Protein AF-A0A0R1NVR7-F1 (afdb_monomer)

pLDDT: mean 90.62, std 17.13, range [39.84, 98.88]

Sequence (131 aa):
MLTAWLRSLYFLGGIYMLDVKKSLDRLTWNTQHHFAHIEAQHDFMRAWAIQFELAYTDFRVVEMALQLDGKHHDLLAAFAAAYEKVYDYEYAFVAGGLEGFNEKYGNQIEDYRTAANDFLKLIDQIRDIKD

Organism: NCBI:txid1423766

Structure (mmCIF, N/CA/C/O backbone):
data_AF-A0A0R1NVR7-F1
#
_entry.id   AF-A0A0R1NVR7-F1
#
loop_
_atom_site.group_PDB
_atom_site.id
_atom_site.type_symbol
_atom_site.label_atom_id
_atom_site.label_alt_id
_atom_site.label_comp_id
_atom_site.label_asym_id
_atom_site.label_entity_id
_atom_site.label_seq_id
_atom_site.pdbx_PDB_ins_code
_atom_site.Cartn_x
_atom_site.Cartn_y
_atom_site.Cartn_z
_atom_site.occupancy
_atom_site.B_iso_or_equiv
_atom_site.auth_seq_id
_atom_site.auth_comp_id
_atom_site.auth_asym_id
_atom_site.auth_atom_id
_atom_site.pdbx_PDB_model_num
ATOM 1 N N . MET A 1 1 ? 43.211 1.696 -39.062 1.00 46.66 1 MET A N 1
ATOM 2 C CA . MET A 1 1 ? 43.167 0.692 -37.975 1.00 46.66 1 MET A CA 1
ATOM 3 C C . MET A 1 1 ? 42.902 1.387 -36.642 1.00 46.66 1 MET A C 1
ATOM 5 O O . MET A 1 1 ? 43.828 1.593 -35.873 1.00 46.66 1 MET A O 1
ATOM 9 N N . LEU A 1 2 ? 41.657 1.804 -36.386 1.00 45.16 2 LEU A N 1
ATOM 10 C CA . LEU A 1 2 ? 41.277 2.407 -35.099 1.00 45.16 2 LEU A CA 1
ATOM 11 C C . LEU A 1 2 ? 39.754 2.343 -34.894 1.00 45.16 2 LEU A C 1
ATOM 13 O O . LEU A 1 2 ? 39.104 3.367 -34.754 1.00 45.16 2 LEU A O 1
ATOM 17 N N . THR A 1 3 ? 39.145 1.154 -34.971 1.00 52.97 3 THR A N 1
ATOM 18 C CA . THR A 1 3 ? 37.671 1.043 -34.854 1.00 52.97 3 THR A CA 1
ATOM 19 C C . THR A 1 3 ? 37.138 -0.184 -34.112 1.00 52.97 3 THR A C 1
ATOM 21 O O . THR A 1 3 ? 35.927 -0.306 -33.973 1.00 52.97 3 THR A O 1
ATOM 24 N N . ALA A 1 4 ? 37.982 -1.059 -33.557 1.00 50.88 4 ALA A N 1
ATOM 25 C CA . ALA A 1 4 ? 37.491 -2.255 -32.854 1.00 50.88 4 ALA A CA 1
ATOM 26 C C . ALA A 1 4 ? 37.568 -2.175 -31.315 1.00 50.88 4 ALA A C 1
ATOM 28 O O . ALA A 1 4 ? 36.798 -2.843 -30.636 1.00 50.88 4 ALA A O 1
ATOM 29 N N . TRP A 1 5 ? 38.434 -1.327 -30.749 1.00 43.59 5 TRP A N 1
ATOM 30 C CA . TRP A 1 5 ? 38.731 -1.344 -29.306 1.00 43.59 5 TRP A CA 1
ATOM 31 C C . TRP A 1 5 ? 37.919 -0.365 -28.444 1.00 43.59 5 TRP A C 1
ATOM 33 O O . TRP A 1 5 ? 37.919 -0.488 -27.227 1.00 43.59 5 TRP A O 1
ATOM 43 N N . LEU A 1 6 ? 37.166 0.563 -29.046 1.00 42.06 6 LEU A N 1
ATOM 44 C CA . LEU A 1 6 ? 36.308 1.511 -28.310 1.00 42.06 6 LEU A CA 1
ATOM 45 C C . LEU A 1 6 ? 34.845 1.056 -28.171 1.00 42.06 6 LEU A C 1
ATOM 47 O O . LEU A 1 6 ? 34.068 1.701 -27.477 1.00 42.06 6 LEU A O 1
ATOM 51 N N . ARG A 1 7 ? 34.457 -0.068 -28.791 1.00 43.38 7 ARG A N 1
ATOM 52 C CA . ARG A 1 7 ? 33.096 -0.628 -28.669 1.00 43.38 7 ARG A CA 1
ATOM 53 C C . ARG A 1 7 ? 32.944 -1.669 -27.557 1.00 43.38 7 ARG A C 1
ATOM 55 O O . ARG A 1 7 ? 31.820 -2.036 -27.245 1.00 43.38 7 ARG A O 1
ATOM 62 N N . SER A 1 8 ? 34.039 -2.097 -26.927 1.00 39.84 8 SER A N 1
ATOM 63 C CA . SER A 1 8 ? 34.009 -3.115 -25.865 1.00 39.84 8 SER A CA 1
ATOM 64 C C . SER A 1 8 ? 33.887 -2.546 -24.443 1.00 39.84 8 SER A C 1
ATOM 66 O O . SER A 1 8 ? 33.979 -3.311 -23.490 1.00 39.84 8 SER A O 1
ATOM 68 N N . LEU A 1 9 ? 33.681 -1.232 -24.280 1.00 40.44 9 LEU A N 1
ATOM 69 C CA . LEU A 1 9 ? 33.467 -0.607 -22.964 1.00 40.44 9 LEU A CA 1
ATOM 70 C C . LEU A 1 9 ? 32.005 -0.218 -22.672 1.00 40.44 9 LEU A C 1
ATOM 72 O O . LEU A 1 9 ? 31.730 0.301 -21.600 1.00 40.44 9 LEU A O 1
ATOM 76 N N . TYR A 1 10 ? 31.070 -0.477 -23.593 1.00 45.19 10 TYR A N 1
ATOM 77 C CA . TYR A 1 10 ? 29.647 -0.115 -23.440 1.00 45.19 10 TYR A CA 1
ATOM 78 C C . TYR A 1 10 ? 28.701 -1.319 -23.370 1.00 45.19 10 TYR A C 1
ATOM 80 O O . TYR A 1 10 ? 27.493 -1.177 -23.525 1.00 45.19 10 TYR A O 1
ATOM 88 N N . PHE A 1 11 ? 29.236 -2.512 -23.141 1.00 48.28 11 PHE A N 1
ATOM 89 C CA . PHE A 1 11 ? 28.444 -3.723 -22.983 1.00 48.28 11 PHE A CA 1
ATOM 90 C C . PHE A 1 11 ? 29.078 -4.539 -21.869 1.00 48.28 11 PHE A C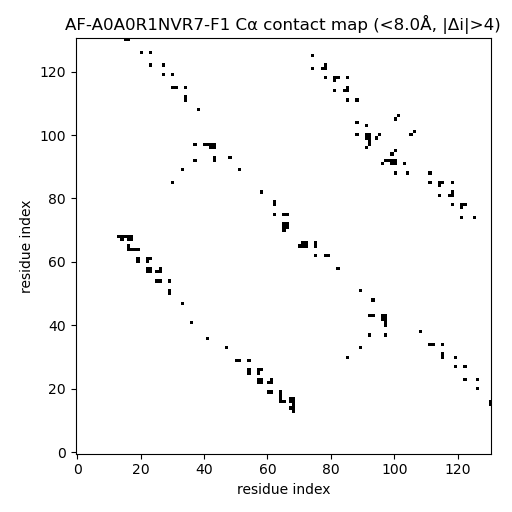 1
ATOM 92 O O . PHE A 1 11 ? 30.094 -5.177 -22.111 1.00 48.28 11 PHE A O 1
ATOM 99 N N . LEU A 1 12 ? 28.529 -4.430 -20.657 1.00 43.97 12 LEU A N 1
ATOM 100 C CA . LEU A 1 12 ? 28.463 -5.458 -19.608 1.00 43.97 12 LEU A CA 1
ATOM 101 C C . LEU A 1 12 ? 27.996 -4.783 -18.313 1.00 43.97 12 LEU A C 1
ATOM 103 O O . LEU A 1 12 ? 28.753 -4.062 -17.671 1.00 43.97 12 LEU A O 1
ATOM 107 N N . GLY A 1 13 ? 26.739 -5.032 -17.951 1.00 42.28 13 GLY A N 1
ATOM 108 C CA . GLY A 1 13 ? 26.158 -4.598 -16.686 1.00 42.28 13 GLY A CA 1
ATOM 109 C C . GLY A 1 13 ? 24.848 -3.848 -16.863 1.00 42.28 13 GLY A C 1
ATOM 110 O O . GLY A 1 13 ? 24.730 -2.721 -16.396 1.00 42.28 13 GLY A O 1
ATOM 111 N N . GLY A 1 14 ? 23.849 -4.461 -17.511 1.00 47.69 14 GLY A N 1
ATOM 112 C CA . GLY A 1 14 ? 22.483 -4.141 -17.101 1.00 47.69 14 GLY A CA 1
ATOM 113 C C . GLY A 1 14 ? 22.438 -4.385 -15.595 1.00 47.69 14 GLY A C 1
ATOM 114 O O . GLY A 1 14 ? 22.835 -5.464 -15.155 1.00 47.69 14 GLY A O 1
ATOM 115 N N . ILE A 1 15 ? 22.111 -3.362 -14.810 1.00 53.84 15 ILE A N 1
ATOM 116 C CA . ILE A 1 15 ? 21.958 -3.530 -13.369 1.00 53.84 15 ILE A CA 1
ATOM 117 C C . ILE A 1 15 ? 20.781 -4.492 -13.236 1.00 53.84 15 ILE A C 1
ATOM 119 O O . ILE A 1 15 ? 19.660 -4.134 -13.587 1.00 53.84 15 ILE A O 1
ATOM 123 N N . TYR A 1 16 ? 21.055 -5.747 -12.877 1.00 64.69 16 TYR A N 1
ATOM 124 C CA . TYR A 1 16 ? 19.993 -6.676 -12.516 1.00 64.69 16 TYR A CA 1
ATOM 125 C C . TYR A 1 16 ? 19.223 -6.047 -11.361 1.00 64.69 16 TYR A C 1
ATOM 127 O O . TYR A 1 16 ? 19.837 -5.490 -10.441 1.00 64.69 16 TYR A O 1
ATOM 135 N N . MET A 1 17 ? 17.894 -6.099 -11.430 1.00 79.50 17 MET A N 1
ATOM 136 C CA . MET A 1 17 ? 17.055 -5.619 -10.342 1.00 79.50 17 MET A CA 1
ATOM 137 C C . MET A 1 17 ? 17.481 -6.330 -9.050 1.00 79.50 17 MET A C 1
ATOM 139 O O . MET A 1 17 ? 17.807 -7.519 -9.060 1.00 79.50 17 MET A O 1
ATOM 143 N N . LEU A 1 18 ? 17.522 -5.601 -7.930 1.00 88.38 18 LEU A N 1
ATOM 144 C CA . LEU A 1 18 ? 17.790 -6.227 -6.634 1.00 88.38 18 LEU A CA 1
ATOM 145 C C . LEU A 1 18 ? 16.786 -7.367 -6.394 1.00 88.38 18 LEU A C 1
ATOM 147 O O . LEU A 1 18 ? 15.607 -7.236 -6.723 1.00 88.38 18 LEU A O 1
ATOM 151 N N . ASP A 1 19 ? 17.234 -8.472 -5.788 1.00 91.94 19 ASP A N 1
ATOM 152 C CA . ASP A 1 19 ? 16.322 -9.555 -5.406 1.00 91.94 19 ASP A CA 1
ATOM 153 C C . ASP A 1 19 ? 15.405 -9.086 -4.270 1.00 91.94 19 ASP A C 1
ATOM 155 O O . ASP A 1 19 ? 15.799 -9.017 -3.103 1.00 91.94 19 ASP A O 1
ATOM 159 N N . VAL A 1 20 ? 14.166 -8.763 -4.637 1.00 95.88 20 VAL A N 1
ATOM 160 C CA . VAL A 1 20 ? 13.132 -8.253 -3.732 1.00 95.88 20 VAL A CA 1
ATOM 161 C C . VAL A 1 20 ? 12.009 -9.255 -3.471 1.00 95.88 20 VAL A C 1
ATOM 163 O O . VAL A 1 20 ? 10.985 -8.887 -2.898 1.00 95.88 20 VAL A O 1
ATOM 166 N N . LYS A 1 21 ? 12.179 -10.538 -3.827 1.00 95.94 21 LYS A N 1
ATOM 167 C CA . LYS A 1 21 ? 11.111 -11.555 -3.715 1.00 95.94 21 LYS A CA 1
ATOM 168 C C . LYS A 1 21 ? 10.497 -11.619 -2.318 1.00 95.94 21 LYS A C 1
ATOM 170 O O . LYS A 1 21 ? 9.283 -11.543 -2.167 1.00 95.94 21 LYS A O 1
ATOM 175 N N . LYS A 1 22 ? 11.336 -11.668 -1.278 1.00 97.38 22 LYS A N 1
ATOM 176 C CA . LYS A 1 22 ? 10.855 -11.716 0.113 1.00 97.38 22 LYS A CA 1
ATOM 177 C C . LYS A 1 22 ? 10.139 -10.439 0.550 1.00 97.38 22 LYS A C 1
ATOM 179 O O . LYS A 1 22 ? 9.221 -10.530 1.359 1.00 97.38 22 LYS A O 1
ATOM 184 N N . SER A 1 23 ? 10.551 -9.278 0.046 1.00 98.44 23 SER A N 1
ATOM 185 C CA . SER A 1 23 ? 9.869 -8.014 0.339 1.00 98.44 23 SER A CA 1
ATOM 186 C C . SER A 1 23 ? 8.496 -7.972 -0.330 1.00 98.44 23 SER A C 1
ATOM 188 O O . SER A 1 23 ? 7.520 -7.629 0.327 1.00 98.44 23 SER A O 1
ATOM 190 N N . LEU A 1 24 ? 8.378 -8.441 -1.578 1.00 98.44 24 LEU A N 1
ATOM 191 C CA . LEU A 1 24 ? 7.087 -8.585 -2.266 1.00 98.44 24 LEU A CA 1
ATOM 192 C C . LEU A 1 24 ? 6.148 -9.566 -1.542 1.00 98.44 24 LEU A C 1
ATOM 194 O O . LEU A 1 24 ? 4.955 -9.289 -1.395 1.00 98.44 24 LEU A O 1
ATOM 198 N N . ASP A 1 25 ? 6.676 -10.687 -1.044 1.00 98.44 25 ASP A N 1
ATOM 199 C CA . ASP A 1 25 ? 5.901 -11.673 -0.278 1.00 98.44 25 ASP A CA 1
ATOM 200 C C . ASP A 1 25 ? 5.370 -11.101 1.038 1.00 98.44 25 ASP A C 1
ATOM 202 O O . ASP A 1 25 ? 4.199 -11.291 1.372 1.00 98.44 25 ASP A O 1
ATOM 206 N N . ARG A 1 26 ? 6.206 -10.358 1.769 1.00 98.62 26 ARG A N 1
ATOM 207 C CA . ARG A 1 26 ? 5.795 -9.699 3.014 1.00 98.62 26 ARG A CA 1
ATOM 208 C C . ARG A 1 26 ? 4.797 -8.582 2.773 1.00 98.62 26 ARG A C 1
ATOM 210 O O . ARG A 1 26 ? 3.825 -8.510 3.512 1.00 98.62 26 ARG A O 1
ATOM 217 N N . LEU A 1 27 ? 4.988 -7.763 1.738 1.00 98.62 27 LEU A N 1
ATOM 218 C CA . LEU A 1 27 ? 4.017 -6.736 1.355 1.00 98.62 27 LEU A CA 1
ATOM 219 C C . LEU A 1 27 ? 2.664 -7.358 1.013 1.00 98.62 27 LEU A C 1
ATOM 221 O O . LEU A 1 27 ? 1.648 -6.910 1.527 1.00 98.62 27 LEU A O 1
ATOM 225 N N . THR A 1 28 ? 2.657 -8.439 0.225 1.00 98.81 28 THR A N 1
ATOM 226 C CA . THR A 1 28 ? 1.424 -9.176 -0.094 1.00 98.81 28 THR A CA 1
ATOM 227 C C . THR A 1 28 ? 0.714 -9.631 1.175 1.00 98.81 28 THR A C 1
ATOM 229 O O . THR A 1 28 ? -0.473 -9.362 1.353 1.00 98.81 28 THR A O 1
ATOM 232 N N . TRP A 1 29 ? 1.445 -10.307 2.066 1.00 98.56 29 TRP A N 1
ATOM 233 C CA . TRP A 1 29 ? 0.866 -10.842 3.291 1.00 98.56 29 TRP A CA 1
ATOM 234 C C . TRP A 1 29 ? 0.381 -9.730 4.228 1.00 98.56 29 TRP A C 1
ATOM 236 O O . TRP A 1 29 ? -0.746 -9.807 4.706 1.00 98.56 29 TRP A O 1
ATOM 246 N N . ASN A 1 30 ? 1.185 -8.683 4.447 1.00 98.38 30 ASN A N 1
ATOM 247 C CA . ASN A 1 30 ? 0.835 -7.562 5.320 1.00 98.38 30 ASN A CA 1
ATOM 248 C C . ASN A 1 30 ? -0.408 -6.833 4.800 1.00 98.38 30 ASN A C 1
ATOM 250 O O . ASN A 1 30 ? -1.356 -6.685 5.558 1.00 98.38 30 ASN A O 1
ATOM 254 N N . THR A 1 31 ? -0.469 -6.472 3.512 1.00 98.75 31 THR A N 1
ATOM 255 C CA . THR A 1 31 ? -1.641 -5.793 2.932 1.00 98.75 31 THR A CA 1
ATOM 256 C C . THR A 1 31 ? -2.915 -6.628 3.084 1.00 98.75 31 THR A C 1
ATOM 258 O O . THR A 1 31 ? -3.955 -6.110 3.488 1.00 98.75 31 THR A O 1
ATOM 261 N N . GLN A 1 32 ? -2.853 -7.935 2.811 1.00 98.75 32 GLN A N 1
ATOM 262 C CA . GLN A 1 32 ? -4.007 -8.826 2.979 1.00 98.75 32 GLN A CA 1
ATOM 263 C C . GLN A 1 32 ? -4.414 -8.965 4.450 1.00 98.75 32 GLN A C 1
ATOM 265 O O . GLN A 1 32 ? -5.599 -8.907 4.780 1.00 98.75 32 GLN A O 1
ATOM 270 N N . HIS A 1 33 ? -3.434 -9.152 5.334 1.00 98.44 33 HIS A N 1
ATOM 271 C CA . HIS A 1 33 ? -3.661 -9.359 6.758 1.00 98.44 33 HIS A CA 1
ATOM 272 C C . HIS A 1 33 ? -4.214 -8.104 7.438 1.00 98.44 33 HIS A C 1
ATOM 274 O O . HIS A 1 33 ? -5.195 -8.186 8.175 1.00 98.44 33 HIS A O 1
ATOM 280 N N . HIS A 1 34 ? -3.623 -6.943 7.161 1.00 98.62 34 HIS A N 1
ATOM 281 C CA . HIS A 1 34 ? -4.039 -5.656 7.704 1.00 98.62 34 HIS A CA 1
ATOM 282 C C . HIS A 1 34 ? -5.449 -5.287 7.261 1.00 98.62 34 HIS A C 1
ATOM 284 O O . HIS A 1 34 ? -6.267 -4.910 8.102 1.00 98.62 34 HIS A O 1
ATOM 290 N N . PHE A 1 35 ? -5.750 -5.447 5.968 1.00 98.75 35 PHE A N 1
ATOM 291 C CA . PHE A 1 35 ? -7.096 -5.245 5.448 1.00 98.75 35 PHE A CA 1
ATOM 292 C C . PHE A 1 35 ? -8.110 -6.139 6.169 1.00 98.75 35 PHE A C 1
ATOM 294 O O . PHE A 1 35 ? -9.070 -5.626 6.739 1.00 98.75 35 PHE A O 1
ATO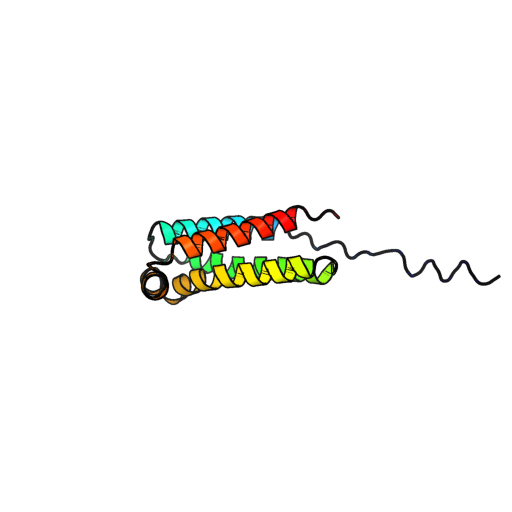M 301 N N . ALA A 1 36 ? -7.865 -7.454 6.219 1.00 98.56 36 ALA A N 1
ATOM 302 C CA . ALA A 1 36 ? -8.780 -8.402 6.855 1.00 98.56 36 ALA A CA 1
ATOM 303 C C . ALA A 1 36 ? -8.987 -8.111 8.352 1.00 98.56 36 ALA A C 1
ATOM 305 O O . ALA A 1 36 ? -10.095 -8.254 8.865 1.00 98.56 36 ALA A O 1
ATOM 306 N N . HIS A 1 37 ? -7.938 -7.675 9.059 1.00 98.62 37 HIS A N 1
ATOM 307 C CA . HIS A 1 37 ? -8.013 -7.309 10.476 1.00 98.62 37 HIS A CA 1
ATOM 308 C C . HIS A 1 37 ? -8.941 -6.111 10.714 1.00 98.62 37 HIS A C 1
ATOM 310 O O . HIS A 1 37 ? -9.798 -6.152 11.597 1.00 98.62 37 HIS A O 1
ATOM 316 N N . ILE A 1 38 ? -8.794 -5.058 9.907 1.00 98.44 38 ILE A N 1
ATOM 317 C CA . ILE A 1 38 ? -9.615 -3.843 10.007 1.00 98.44 38 ILE A CA 1
ATOM 318 C C . ILE A 1 38 ? -11.052 -4.109 9.531 1.00 98.44 38 ILE A C 1
ATOM 320 O O . ILE A 1 38 ? -12.011 -3.672 10.170 1.00 98.44 38 ILE A O 1
ATOM 324 N N . GLU A 1 39 ? -11.222 -4.862 8.442 1.00 98.56 39 GLU A N 1
ATOM 325 C CA . GLU A 1 39 ? -12.531 -5.280 7.926 1.00 98.56 39 GLU A CA 1
ATOM 326 C C . GLU A 1 39 ? -13.323 -6.068 8.975 1.00 98.56 39 GLU A C 1
ATOM 328 O O . GLU A 1 39 ? -14.508 -5.813 9.183 1.00 98.56 39 GLU A O 1
ATOM 333 N N . ALA A 1 40 ? -12.657 -6.975 9.690 1.00 98.50 40 ALA A N 1
ATOM 334 C CA . ALA A 1 40 ? -13.253 -7.742 10.778 1.00 98.50 40 ALA A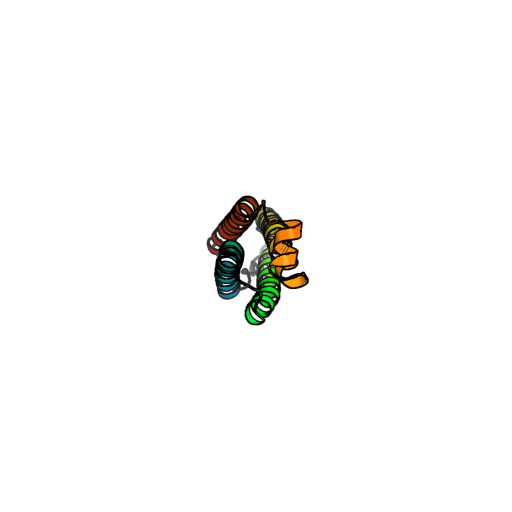 CA 1
ATOM 335 C C . ALA A 1 40 ? -13.501 -6.917 12.057 1.00 98.50 40 ALA A C 1
ATOM 337 O O . ALA A 1 40 ? -13.959 -7.475 13.056 1.00 98.50 40 ALA A O 1
ATOM 338 N N . GLN A 1 41 ? -13.215 -5.608 12.036 1.00 98.00 41 GLN A N 1
ATOM 339 C CA . GLN A 1 41 ? -13.377 -4.688 13.165 1.00 98.00 41 GLN A CA 1
ATOM 340 C C . GLN A 1 41 ? -12.637 -5.179 14.416 1.00 98.00 41 GLN A C 1
ATOM 342 O O . GLN A 1 41 ? -13.143 -5.102 15.536 1.00 98.00 41 GLN A O 1
ATOM 347 N N . HIS A 1 42 ? -11.441 -5.736 14.229 1.00 98.19 42 HIS A N 1
ATOM 348 C CA . HIS A 1 42 ? -10.613 -6.174 15.341 1.00 98.19 42 HIS A CA 1
ATOM 349 C C . HIS A 1 42 ? -9.865 -5.003 15.979 1.00 98.19 42 HIS A C 1
ATOM 351 O O . HIS A 1 42 ? -9.349 -4.114 15.298 1.00 98.19 42 HIS A O 1
ATOM 357 N N . ASP A 1 43 ? -9.748 -5.053 17.305 1.00 97.56 43 ASP A N 1
ATOM 358 C CA . ASP A 1 43 ? -8.987 -4.069 18.066 1.00 97.56 43 ASP A CA 1
ATOM 359 C C . ASP A 1 43 ? -7.513 -4.041 17.653 1.00 97.56 43 ASP A C 1
ATOM 361 O O . ASP A 1 43 ? -6.934 -5.017 17.160 1.00 97.56 43 ASP A O 1
ATOM 365 N N . PHE A 1 44 ? -6.883 -2.896 17.889 1.00 96.56 44 PHE A N 1
ATOM 366 C CA . PHE A 1 44 ? -5.462 -2.712 17.649 1.00 96.56 44 PHE A CA 1
ATOM 367 C C . PHE A 1 44 ? -4.616 -3.679 18.490 1.00 96.56 44 PHE A C 1
ATOM 369 O O . PHE A 1 44 ? -4.839 -3.865 19.687 1.00 96.56 44 PHE A O 1
ATOM 376 N N . MET A 1 45 ? -3.566 -4.231 17.877 1.00 95.81 45 MET A N 1
ATOM 377 C CA . MET A 1 45 ? -2.548 -5.014 18.573 1.00 95.81 45 MET A CA 1
ATOM 378 C C . MET A 1 45 ? -1.144 -4.538 18.207 1.00 95.81 45 MET A C 1
ATOM 380 O O . MET A 1 45 ? -0.862 -4.197 17.063 1.00 95.81 45 MET A O 1
ATOM 384 N N . ARG A 1 46 ? -0.212 -4.590 19.166 1.00 95.38 46 ARG A N 1
ATOM 385 C CA . ARG A 1 46 ? 1.182 -4.160 18.951 1.00 95.38 46 ARG A CA 1
ATOM 386 C C . ARG A 1 46 ? 1.850 -4.855 17.757 1.00 95.38 46 ARG A C 1
ATOM 388 O O . ARG A 1 46 ? 2.647 -4.230 17.066 1.00 95.38 46 ARG A O 1
ATOM 395 N N . ALA A 1 47 ? 1.552 -6.137 17.537 1.00 95.50 47 ALA A N 1
ATOM 396 C CA . ALA A 1 47 ? 2.104 -6.897 16.417 1.00 95.50 47 ALA A CA 1
ATOM 397 C C . ALA A 1 47 ? 1.739 -6.278 15.057 1.00 95.50 47 ALA A C 1
ATOM 399 O O . ALA A 1 47 ? 2.589 -6.240 14.174 1.00 95.50 47 ALA A O 1
ATOM 400 N N . TRP A 1 48 ? 0.534 -5.717 14.941 1.00 97.38 48 TRP A N 1
ATOM 401 C CA . TRP A 1 48 ? 0.042 -5.040 13.744 1.00 97.38 48 TRP A CA 1
ATOM 402 C C . TRP A 1 48 ? 0.888 -3.799 13.428 1.00 97.38 48 TRP A C 1
ATOM 404 O O . TRP A 1 48 ? 1.404 -3.655 12.328 1.00 97.38 48 TRP A O 1
ATOM 414 N N . ALA A 1 49 ? 1.150 -2.936 14.419 1.00 96.94 49 ALA A N 1
ATOM 415 C CA . ALA A 1 49 ? 2.012 -1.765 14.207 1.00 96.94 49 ALA A CA 1
ATOM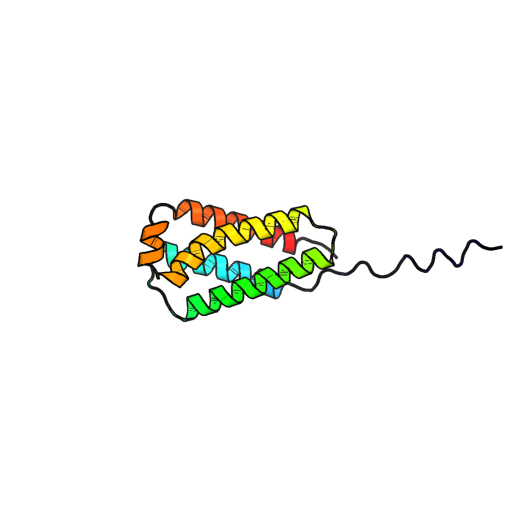 416 C C . ALA A 1 49 ? 3.454 -2.138 13.830 1.00 96.94 49 ALA A C 1
ATOM 418 O O . ALA A 1 49 ? 4.078 -1.461 13.021 1.00 96.94 49 ALA A O 1
ATOM 419 N N . ILE A 1 50 ? 3.994 -3.231 14.379 1.00 97.81 50 ILE A N 1
ATOM 420 C CA . ILE A 1 50 ? 5.318 -3.723 13.969 1.00 97.81 50 ILE A CA 1
ATOM 421 C C . ILE A 1 50 ? 5.292 -4.158 12.497 1.00 97.81 50 ILE A C 1
ATOM 423 O O . ILE A 1 50 ? 6.219 -3.849 11.754 1.00 97.81 50 ILE A O 1
ATOM 427 N N . GLN A 1 51 ? 4.242 -4.862 12.071 1.00 97.81 51 GLN A N 1
ATOM 428 C CA . GLN A 1 51 ? 4.070 -5.282 10.679 1.00 97.81 51 GLN A CA 1
ATOM 429 C C . GLN A 1 51 ? 3.934 -4.082 9.735 1.00 97.81 51 GLN A C 1
ATOM 431 O O . GLN A 1 51 ? 4.551 -4.098 8.675 1.00 97.81 51 GLN A O 1
ATOM 436 N N . PHE A 1 52 ? 3.224 -3.027 10.142 1.00 98.12 52 PHE A N 1
ATOM 437 C CA . PHE A 1 52 ? 3.103 -1.770 9.396 1.00 98.12 52 PHE A CA 1
ATOM 438 C C . PHE A 1 52 ? 4.459 -1.101 9.122 1.00 98.12 52 PHE A C 1
ATOM 440 O O . PHE A 1 52 ? 4.797 -0.821 7.973 1.00 98.12 52 PHE A O 1
ATOM 447 N N . GLU A 1 53 ? 5.291 -0.923 10.150 1.00 97.81 53 GLU A N 1
ATOM 448 C CA . GLU A 1 53 ? 6.623 -0.314 9.990 1.00 97.81 53 GLU A CA 1
ATOM 449 C C . GLU A 1 53 ? 7.558 -1.178 9.118 1.00 97.81 53 GLU A C 1
ATOM 451 O O . GLU A 1 53 ? 8.350 -0.678 8.309 1.00 97.81 53 GLU A O 1
ATOM 456 N N . LEU A 1 54 ? 7.456 -2.507 9.248 1.00 98.25 54 LEU A N 1
ATOM 457 C CA . LEU A 1 54 ? 8.201 -3.439 8.400 1.00 98.25 54 LEU A CA 1
ATOM 458 C C . LEU A 1 54 ? 7.703 -3.411 6.949 1.00 98.25 54 LEU A C 1
ATOM 460 O O . LEU A 1 54 ? 8.531 -3.437 6.040 1.00 98.25 54 LEU A O 1
ATOM 464 N N . ALA A 1 55 ? 6.391 -3.288 6.724 1.00 98.31 55 ALA A N 1
ATOM 465 C CA . ALA A 1 55 ? 5.811 -3.137 5.392 1.00 98.31 55 ALA A CA 1
ATOM 466 C C . ALA A 1 55 ? 6.354 -1.884 4.695 1.00 98.31 55 ALA A C 1
ATOM 468 O O . ALA A 1 55 ? 6.782 -1.972 3.548 1.00 98.31 55 ALA A O 1
ATOM 469 N N . TYR A 1 56 ? 6.446 -0.753 5.402 1.00 98.44 56 TYR A N 1
ATOM 470 C CA . TYR A 1 56 ? 7.043 0.466 4.851 1.00 98.44 56 TYR A CA 1
ATOM 471 C C . TYR A 1 56 ? 8.507 0.266 4.440 1.00 98.44 56 TYR A C 1
ATOM 473 O O . TYR A 1 56 ? 8.944 0.742 3.391 1.00 98.44 56 TYR A O 1
ATOM 481 N N . THR A 1 57 ? 9.264 -0.497 5.228 1.00 98.38 57 THR A N 1
ATOM 482 C CA . THR A 1 57 ? 10.649 -0.844 4.889 1.00 98.38 57 THR A CA 1
ATOM 483 C C . THR A 1 57 ? 10.721 -1.722 3.635 1.00 98.38 57 THR A C 1
ATOM 485 O O . THR A 1 57 ? 11.483 -1.415 2.718 1.00 98.38 57 THR A O 1
ATOM 488 N N . ASP A 1 58 ? 9.919 -2.788 3.565 1.00 98.62 58 ASP A N 1
ATOM 489 C CA . ASP A 1 58 ? 9.860 -3.680 2.400 1.00 98.62 58 ASP A CA 1
ATOM 490 C C . ASP A 1 58 ? 9.399 -2.928 1.134 1.00 98.62 58 ASP A C 1
ATOM 492 O O . ASP A 1 58 ? 9.958 -3.137 0.057 1.00 98.62 58 ASP A O 1
ATOM 496 N N . PHE A 1 59 ? 8.454 -1.991 1.263 1.00 98.69 59 PHE A N 1
ATOM 497 C CA . PHE A 1 59 ? 8.019 -1.091 0.190 1.00 98.69 59 PHE A CA 1
ATOM 498 C C . PHE A 1 59 ? 9.181 -0.260 -0.368 1.00 98.69 59 PHE A C 1
ATOM 500 O O . PHE A 1 59 ? 9.438 -0.294 -1.574 1.00 98.69 59 PHE A O 1
ATOM 507 N N . ARG A 1 60 ? 9.943 0.423 0.497 1.00 98.31 60 ARG A N 1
ATOM 508 C CA . ARG A 1 60 ? 11.099 1.229 0.066 1.00 98.31 60 ARG A CA 1
ATOM 509 C C . ARG A 1 60 ? 12.185 0.385 -0.599 1.00 98.31 60 ARG A C 1
ATOM 511 O O . ARG A 1 60 ? 12.834 0.855 -1.530 1.00 98.31 60 ARG A O 1
ATOM 518 N N . VAL A 1 61 ? 12.384 -0.858 -0.160 1.00 97.94 61 VAL A N 1
ATOM 519 C CA . VAL A 1 61 ? 13.324 -1.790 -0.805 1.00 97.94 61 VAL A CA 1
ATOM 520 C C . VAL A 1 61 ? 12.901 -2.100 -2.243 1.00 97.94 61 VAL A C 1
ATOM 522 O O . VAL A 1 61 ? 13.743 -2.065 -3.141 1.00 97.94 61 VAL A O 1
ATOM 525 N N . VAL A 1 62 ? 11.609 -2.340 -2.481 1.00 97.94 62 VAL A N 1
ATOM 526 C CA . VAL A 1 62 ? 11.070 -2.559 -3.832 1.00 97.94 62 VAL A CA 1
ATOM 527 C C . VAL A 1 62 ? 11.188 -1.297 -4.693 1.00 97.94 62 VAL A C 1
ATOM 529 O O . VAL A 1 62 ? 11.646 -1.388 -5.832 1.00 97.94 62 VAL A O 1
ATOM 532 N N . GLU A 1 63 ? 10.863 -0.114 -4.158 1.00 97.44 63 GLU A N 1
ATOM 533 C CA . GLU A 1 63 ? 11.058 1.150 -4.885 1.00 97.44 63 GLU A CA 1
ATOM 534 C C . GLU A 1 63 ? 12.516 1.354 -5.304 1.00 97.44 63 GLU A C 1
ATOM 536 O O . GLU A 1 63 ? 12.786 1.664 -6.464 1.00 97.44 63 GLU A O 1
ATOM 541 N N . MET A 1 64 ? 13.466 1.148 -4.386 1.00 96.81 64 MET A N 1
ATOM 542 C CA . MET A 1 64 ? 14.893 1.273 -4.689 1.00 96.81 64 MET A CA 1
ATOM 543 C C . MET A 1 64 ? 15.328 0.282 -5.770 1.00 96.81 64 MET A C 1
ATOM 545 O O . MET A 1 64 ? 16.106 0.644 -6.650 1.00 96.81 64 MET A O 1
ATOM 549 N N . ALA A 1 65 ? 14.822 -0.953 -5.742 1.00 95.12 65 ALA A N 1
ATOM 550 C CA . ALA A 1 65 ? 15.131 -1.952 -6.759 1.00 95.12 65 ALA A CA 1
ATOM 551 C C . ALA A 1 65 ? 14.663 -1.515 -8.157 1.00 95.12 65 ALA A C 1
ATOM 553 O O . ALA A 1 65 ? 15.448 -1.569 -9.104 1.00 95.12 65 ALA A O 1
ATOM 554 N N . LEU A 1 66 ? 13.428 -1.014 -8.272 1.00 94.81 66 LEU A N 1
ATOM 555 C CA . LEU A 1 66 ? 12.883 -0.496 -9.532 1.00 94.81 66 LEU A CA 1
ATOM 556 C C . LEU A 1 66 ? 13.622 0.764 -10.013 1.00 94.81 66 LEU A C 1
ATOM 558 O O . LEU A 1 66 ? 13.857 0.924 -11.212 1.00 94.81 66 LEU A O 1
ATOM 562 N N . GLN A 1 67 ? 14.018 1.651 -9.094 1.00 94.38 67 GLN A N 1
ATOM 563 C CA . GLN A 1 67 ? 14.817 2.841 -9.412 1.00 94.38 67 GLN A CA 1
ATOM 564 C C . GLN A 1 67 ? 16.206 2.480 -9.947 1.00 94.38 67 GLN A C 1
ATOM 566 O O . GLN A 1 67 ? 16.666 3.100 -10.905 1.00 94.38 67 GLN A O 1
ATOM 571 N N . LEU A 1 68 ? 16.869 1.493 -9.336 1.00 92.31 68 LEU A N 1
ATOM 572 C CA . LEU A 1 68 ? 18.206 1.044 -9.730 1.00 92.31 68 LEU A CA 1
ATOM 573 C C . LEU A 1 68 ? 18.208 0.268 -11.050 1.00 92.31 68 LEU A C 1
ATOM 575 O O . LEU A 1 68 ? 19.155 0.415 -11.818 1.00 92.31 68 LEU A O 1
ATOM 579 N N . ASP A 1 69 ? 17.173 -0.532 -11.325 1.00 90.88 69 ASP A N 1
ATOM 580 C CA . ASP A 1 69 ? 17.012 -1.169 -12.638 1.00 90.88 69 ASP A CA 1
ATOM 581 C C . ASP A 1 69 ? 16.802 -0.115 -13.745 1.00 90.88 69 ASP A C 1
ATOM 583 O O . ASP A 1 69 ? 17.378 -0.217 -14.831 1.00 90.88 69 ASP A O 1
ATOM 587 N N . GLY A 1 70 ? 16.019 0.932 -13.458 1.00 89.81 70 GLY A N 1
ATOM 588 C CA . GLY A 1 70 ? 15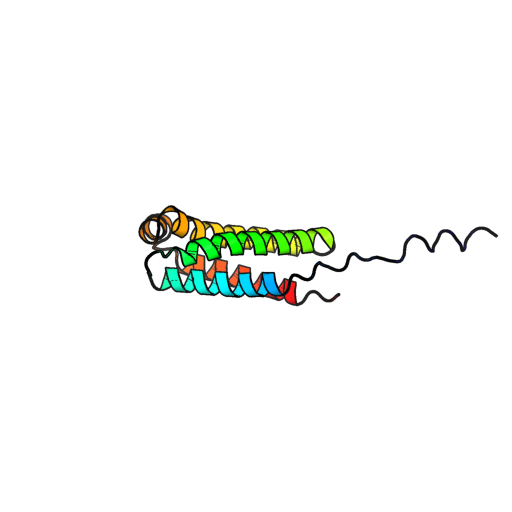.875 2.107 -14.319 1.00 89.81 70 GLY A CA 1
ATOM 589 C C . GLY A 1 70 ? 15.057 1.890 -15.598 1.00 89.81 70 GLY A C 1
ATOM 590 O O . GLY A 1 70 ? 14.970 2.807 -16.412 1.00 89.81 70 GLY A O 1
ATOM 591 N N . LYS A 1 71 ? 14.443 0.715 -15.807 1.00 92.25 71 LYS A N 1
ATOM 592 C CA . LYS A 1 71 ? 13.641 0.420 -17.015 1.00 92.25 71 LYS A CA 1
ATOM 593 C C . LYS A 1 71 ? 12.134 0.542 -16.791 1.00 92.25 71 LYS A C 1
ATOM 595 O O . LYS A 1 71 ? 11.373 0.575 -17.755 1.00 92.25 71 LYS A O 1
ATOM 600 N N . HIS A 1 72 ? 11.695 0.621 -15.536 1.00 93.19 72 HIS A N 1
ATOM 601 C CA . HIS A 1 72 ? 10.294 0.449 -15.142 1.00 93.19 72 HIS A CA 1
ATOM 602 C C . HIS A 1 72 ? 9.697 1.696 -14.466 1.00 93.19 72 HIS A C 1
ATOM 604 O O . HIS A 1 72 ? 8.992 1.585 -13.467 1.00 93.19 72 HIS A O 1
ATOM 610 N N . HIS A 1 73 ? 9.971 2.894 -14.994 1.00 94.56 73 HIS A N 1
ATOM 611 C CA . HIS A 1 73 ? 9.553 4.163 -14.374 1.00 94.56 73 HIS A CA 1
ATOM 612 C C . HIS A 1 73 ? 8.041 4.285 -14.135 1.00 94.56 73 HIS A C 1
ATOM 614 O O . HIS A 1 73 ? 7.636 4.686 -13.045 1.00 94.56 73 HIS A O 1
ATOM 620 N N . ASP A 1 74 ? 7.210 3.906 -15.109 1.00 97.38 74 ASP A N 1
ATOM 621 C CA . ASP A 1 74 ? 5.750 3.987 -14.960 1.00 97.38 74 ASP A CA 1
ATOM 622 C C . ASP A 1 74 ? 5.238 3.011 -13.891 1.00 97.38 74 ASP A C 1
ATOM 624 O O . ASP A 1 74 ? 4.374 3.361 -13.087 1.00 97.38 74 ASP A O 1
ATOM 628 N N . LEU A 1 75 ? 5.815 1.805 -13.835 1.00 97.38 75 LEU A N 1
ATOM 629 C CA . LEU A 1 75 ? 5.481 0.802 -12.825 1.00 97.38 75 LEU A CA 1
ATOM 630 C C . LEU A 1 75 ? 5.928 1.245 -11.428 1.00 97.38 75 LEU A C 1
ATOM 632 O O . LEU A 1 75 ? 5.159 1.104 -10.485 1.00 97.38 75 LEU A O 1
ATOM 636 N N . LEU A 1 76 ? 7.122 1.834 -11.297 1.00 97.88 76 LEU A N 1
ATOM 637 C CA . LEU A 1 76 ? 7.589 2.452 -10.054 1.00 97.88 76 LEU A CA 1
ATOM 638 C C . LEU A 1 76 ? 6.614 3.532 -9.572 1.00 97.88 76 LEU A C 1
ATOM 640 O O . LEU A 1 76 ? 6.206 3.514 -8.413 1.00 97.88 76 LEU A O 1
ATOM 644 N N . ALA A 1 77 ? 6.220 4.455 -10.453 1.00 98.44 77 ALA A N 1
ATOM 645 C CA . ALA A 1 77 ? 5.301 5.535 -10.101 1.00 98.44 77 ALA A CA 1
ATOM 646 C C . ALA A 1 77 ? 3.923 4.998 -9.679 1.00 98.44 77 ALA A C 1
ATOM 648 O O . ALA A 1 77 ? 3.358 5.456 -8.685 1.00 98.44 77 ALA A O 1
ATOM 649 N N . ALA A 1 78 ? 3.399 4.003 -10.402 1.00 98.69 78 ALA A N 1
ATOM 650 C CA . ALA A 1 78 ? 2.135 3.357 -10.069 1.00 98.69 78 ALA A CA 1
ATOM 651 C C . ALA A 1 78 ? 2.209 2.600 -8.734 1.00 98.69 78 ALA A C 1
ATOM 653 O O . ALA A 1 78 ? 1.308 2.733 -7.908 1.00 98.69 78 ALA A O 1
ATOM 654 N N . PHE A 1 79 ? 3.288 1.848 -8.507 1.00 98.69 79 PHE A N 1
ATOM 655 C CA . PHE A 1 79 ? 3.541 1.110 -7.270 1.00 98.69 79 PHE A CA 1
ATOM 656 C C . PHE A 1 79 ? 3.601 2.041 -6.056 1.00 98.69 79 PHE A C 1
ATOM 658 O O . PHE A 1 79 ? 2.892 1.808 -5.077 1.00 98.69 79 PHE A O 1
ATOM 665 N N . ALA A 1 80 ? 4.368 3.131 -6.149 1.00 98.56 80 ALA A N 1
ATOM 666 C CA . ALA A 1 80 ? 4.468 4.132 -5.093 1.00 98.56 80 ALA A CA 1
ATOM 667 C C . ALA A 1 80 ? 3.109 4.773 -4.785 1.00 98.56 80 ALA A C 1
ATOM 669 O O . ALA A 1 80 ? 2.668 4.795 -3.638 1.00 98.56 80 ALA A O 1
ATOM 670 N N . ALA A 1 81 ? 2.392 5.221 -5.818 1.00 98.69 81 ALA A N 1
ATOM 671 C CA . ALA A 1 81 ? 1.085 5.845 -5.647 1.00 98.69 81 ALA A CA 1
ATOM 672 C C . ALA A 1 81 ? 0.029 4.887 -5.066 1.00 98.69 81 ALA A C 1
ATOM 674 O O . ALA A 1 81 ? -0.856 5.324 -4.331 1.00 98.69 81 ALA A O 1
ATOM 675 N N . ALA A 1 82 ? 0.086 3.595 -5.398 1.00 98.81 82 ALA A N 1
ATOM 676 C CA . ALA A 1 82 ? -0.827 2.601 -4.843 1.00 98.81 82 ALA A CA 1
ATOM 677 C C . ALA A 1 82 ? -0.517 2.283 -3.375 1.00 98.81 82 ALA A C 1
ATOM 679 O O . ALA A 1 82 ? -1.450 2.165 -2.581 1.00 98.81 82 ALA A O 1
ATOM 680 N N . TYR A 1 83 ? 0.766 2.204 -3.003 1.00 98.75 83 TYR A N 1
ATOM 681 C CA . TYR A 1 83 ? 1.161 2.010 -1.610 1.00 98.75 83 TYR A CA 1
ATOM 682 C C . TYR A 1 83 ? 0.685 3.161 -0.720 1.00 98.75 83 TYR A C 1
ATOM 684 O O . TYR A 1 83 ? 0.097 2.903 0.322 1.00 98.75 83 TYR A O 1
ATOM 692 N N . GLU A 1 84 ? 0.857 4.418 -1.143 1.00 98.50 84 GLU A N 1
ATOM 693 C CA . GLU A 1 84 ? 0.416 5.588 -0.361 1.00 98.50 84 GLU A CA 1
ATOM 694 C C . GLU A 1 84 ? -1.093 5.551 -0.057 1.00 98.50 84 GLU A C 1
ATOM 696 O O . GLU A 1 84 ? -1.517 5.876 1.049 1.00 98.50 84 GLU A O 1
ATOM 701 N N . LYS A 1 85 ? -1.918 5.056 -0.993 1.00 98.44 85 LYS A N 1
ATOM 702 C CA . LYS A 1 85 ? -3.359 4.873 -0.743 1.00 98.44 85 LYS A CA 1
ATOM 703 C C . LYS A 1 85 ? -3.630 3.849 0.356 1.00 98.44 85 LYS A C 1
ATOM 705 O O . LYS A 1 85 ? -4.487 4.086 1.197 1.00 98.44 85 LYS A O 1
ATOM 710 N N . VAL A 1 86 ? -2.933 2.711 0.343 1.00 98.69 86 VAL A N 1
ATOM 711 C CA . VAL A 1 86 ? -3.043 1.683 1.396 1.00 98.69 86 VAL A CA 1
ATOM 712 C C . VAL A 1 86 ? -2.536 2.238 2.729 1.00 98.69 86 VAL A C 1
ATOM 714 O O . VAL A 1 86 ? -3.211 2.111 3.751 1.00 98.69 86 VAL A O 1
ATOM 717 N N . TYR A 1 87 ? -1.391 2.921 2.697 1.00 98.62 87 TYR A N 1
ATOM 718 C CA . TYR A 1 87 ? -0.765 3.556 3.850 1.00 98.62 87 TYR A CA 1
ATOM 719 C C . TYR A 1 87 ? -1.709 4.535 4.549 1.00 98.62 87 TYR A C 1
ATOM 721 O O . TYR A 1 87 ? -1.778 4.523 5.772 1.00 98.62 87 TYR A O 1
ATOM 729 N N . ASP A 1 88 ? -2.482 5.340 3.817 1.00 98.38 88 ASP A N 1
ATOM 730 C CA . ASP A 1 88 ? -3.418 6.299 4.413 1.00 98.38 88 ASP A CA 1
ATOM 731 C C . ASP A 1 88 ? -4.485 5.641 5.303 1.00 98.38 88 ASP A C 1
ATOM 733 O O . ASP A 1 88 ? -4.832 6.193 6.355 1.00 98.38 88 ASP A O 1
ATOM 737 N N . TYR A 1 89 ? -5.012 4.483 4.893 1.00 98.69 89 TYR A N 1
ATOM 738 C CA . TYR A 1 89 ? -5.963 3.695 5.684 1.00 98.69 89 TYR A CA 1
ATOM 739 C C . TYR A 1 89 ? -5.271 3.051 6.883 1.00 98.69 89 TYR A C 1
ATOM 741 O O . TYR A 1 89 ? -5.727 3.182 8.022 1.00 98.69 89 TYR A O 1
ATOM 749 N N . GLU A 1 90 ? -4.144 2.389 6.630 1.00 98.50 90 GLU A N 1
ATOM 750 C CA . GLU A 1 90 ? -3.387 1.670 7.647 1.00 98.50 90 GLU A CA 1
ATOM 751 C C . GLU A 1 90 ? -2.836 2.609 8.731 1.00 98.50 90 GLU A C 1
ATOM 753 O O . GLU A 1 90 ? -2.946 2.320 9.922 1.00 98.50 90 GLU A O 1
ATOM 758 N N . TYR A 1 91 ? -2.336 3.784 8.353 1.00 98.31 91 TYR A N 1
ATOM 759 C CA . TYR A 1 91 ? -1.818 4.785 9.279 1.00 98.31 91 TYR A CA 1
ATOM 760 C C . TYR A 1 91 ? -2.901 5.333 10.210 1.00 98.31 91 TYR A C 1
ATOM 762 O O . TYR A 1 91 ? -2.631 5.543 11.391 1.00 98.31 91 TYR A O 1
ATOM 770 N N . ALA A 1 92 ? -4.135 5.531 9.729 1.00 98.31 92 ALA A N 1
ATOM 771 C CA . ALA A 1 92 ? -5.234 5.953 10.601 1.00 98.31 92 ALA A CA 1
ATOM 772 C C . ALA A 1 92 ? -5.506 4.917 11.703 1.00 98.31 92 ALA A C 1
ATOM 774 O O . ALA A 1 92 ? -5.735 5.287 12.856 1.00 98.31 92 ALA A O 1
ATOM 775 N N . PHE A 1 93 ? -5.388 3.628 11.368 1.00 98.50 93 PHE A N 1
ATOM 776 C CA . PHE A 1 93 ? -5.487 2.542 12.338 1.00 98.50 93 PHE A CA 1
ATOM 777 C C . PHE A 1 93 ? -4.286 2.487 13.295 1.00 98.50 93 PHE A C 1
ATOM 779 O O . PHE A 1 93 ? -4.473 2.285 14.491 1.00 98.50 93 PHE A O 1
ATOM 786 N N . VAL A 1 94 ? -3.051 2.715 12.832 1.00 97.56 94 VAL A N 1
ATOM 787 C CA . VAL A 1 94 ? -1.876 2.787 13.732 1.00 97.56 94 VAL A CA 1
ATOM 788 C C . VAL A 1 94 ? -1.970 3.966 14.692 1.00 97.56 94 VAL A C 1
ATOM 790 O O . VAL A 1 94 ? -1.659 3.826 15.874 1.00 97.56 94 VAL A O 1
ATOM 793 N N . ALA A 1 95 ? -2.373 5.131 14.187 1.00 97.50 95 ALA A N 1
ATOM 794 C CA . ALA A 1 95 ? -2.371 6.375 14.942 1.00 97.50 95 ALA A CA 1
ATOM 795 C C . ALA A 1 95 ? -3.497 6.436 15.983 1.00 97.50 95 ALA A C 1
ATOM 797 O O . ALA A 1 95 ? -3.290 6.990 17.062 1.00 97.50 95 ALA A O 1
ATOM 798 N N . GLY A 1 96 ? -4.673 5.884 15.667 1.00 97.25 96 GLY A N 1
ATOM 799 C CA . GLY A 1 96 ? -5.869 6.000 16.508 1.00 97.25 96 GLY A CA 1
ATOM 800 C C . GLY A 1 96 ? -6.564 4.682 16.849 1.00 97.25 96 GLY A C 1
ATOM 801 O O . GLY A 1 96 ? -7.655 4.701 17.415 1.00 97.25 96 GLY A O 1
ATOM 802 N N . GLY A 1 97 ? -5.973 3.535 16.513 1.00 98.06 97 GLY A N 1
ATOM 803 C CA . GLY A 1 97 ? -6.619 2.232 16.663 1.00 98.06 97 GLY A CA 1
ATOM 804 C C . GLY A 1 97 ? -7.863 2.085 15.782 1.00 98.06 97 GLY A C 1
ATOM 805 O O . GLY A 1 97 ? -8.064 2.819 14.812 1.00 98.06 97 GLY A O 1
ATOM 806 N N . LEU A 1 98 ? -8.729 1.133 16.141 1.00 98.25 98 LEU A N 1
ATOM 807 C CA . LEU A 1 98 ? -9.990 0.899 15.433 1.00 98.25 98 LEU A CA 1
ATOM 808 C C . LEU A 1 98 ? -10.913 2.128 15.467 1.00 98.25 98 LEU A C 1
ATOM 810 O O . LEU A 1 98 ? -11.553 2.437 14.466 1.00 98.25 98 LEU A O 1
ATOM 814 N N . GLU A 1 99 ? -10.952 2.847 16.592 1.00 98.19 99 GLU A N 1
ATOM 815 C CA . GLU A 1 99 ? -11.741 4.074 16.747 1.00 98.19 99 GLU A CA 1
ATOM 816 C C . GLU A 1 99 ? -11.281 5.153 15.760 1.00 98.19 99 GLU A C 1
ATOM 818 O O . GLU A 1 99 ? -12.084 5.611 14.950 1.00 98.19 99 GLU A O 1
ATOM 823 N N . GLY A 1 100 ? -9.983 5.475 15.730 1.00 97.44 100 GLY A N 1
ATOM 824 C CA . GLY A 1 100 ? -9.445 6.473 14.802 1.00 97.44 100 GLY A CA 1
ATOM 825 C C . GLY A 1 100 ? -9.576 6.079 13.329 1.00 97.44 100 GLY A C 1
ATOM 826 O O . GLY A 1 100 ? -9.830 6.937 12.480 1.00 97.44 100 GLY A O 1
ATOM 827 N N . PHE A 1 101 ? -9.475 4.784 13.006 1.00 98.50 101 PHE A N 1
ATOM 828 C CA . PHE A 1 101 ? -9.814 4.307 11.665 1.00 98.50 101 PHE A CA 1
ATOM 829 C C . PHE A 1 101 ? -11.289 4.574 11.342 1.00 98.50 101 PHE A C 1
ATOM 831 O O . PHE A 1 101 ? -11.592 5.155 10.301 1.00 98.50 101 PHE A O 1
ATOM 838 N N . ASN A 1 102 ? -12.210 4.187 12.227 1.00 98.50 102 ASN A N 1
ATOM 839 C CA . ASN A 1 102 ? -13.647 4.309 11.989 1.00 98.50 102 ASN A CA 1
ATOM 840 C C . ASN A 1 102 ? -14.114 5.769 11.910 1.00 98.50 102 ASN A C 1
ATOM 842 O O . ASN A 1 102 ? -14.970 6.081 11.081 1.00 98.50 102 ASN A O 1
ATOM 846 N N . GLU A 1 103 ? -13.520 6.671 12.693 1.00 98.19 103 GLU A N 1
ATOM 847 C CA . GLU A 1 103 ? -13.778 8.113 12.611 1.00 98.19 103 GLU A CA 1
ATOM 848 C C . GLU A 1 103 ? -13.466 8.685 11.221 1.00 98.19 103 GLU A C 1
ATOM 850 O O . GLU A 1 103 ? -14.222 9.511 10.706 1.00 98.19 103 GLU A O 1
ATOM 855 N N . LYS A 1 104 ? -12.369 8.242 10.592 1.00 98.12 104 LYS A N 1
ATOM 856 C CA . LYS A 1 104 ? -11.919 8.769 9.294 1.00 98.12 104 LYS A CA 1
ATOM 857 C C . LYS A 1 104 ? -12.484 7.997 8.097 1.00 98.12 104 LYS A C 1
ATOM 859 O O . LYS A 1 104 ? -12.809 8.599 7.074 1.00 98.12 104 LYS A O 1
ATOM 864 N N . TYR A 1 105 ? -12.602 6.677 8.221 1.00 98.38 105 TYR A N 1
ATOM 865 C CA . TYR A 1 105 ? -12.815 5.746 7.110 1.00 98.38 105 TYR A CA 1
ATOM 866 C C . TYR A 1 105 ? -13.860 4.655 7.383 1.00 98.38 105 TYR A C 1
ATOM 868 O O . TYR A 1 105 ? -13.997 3.748 6.567 1.00 98.38 105 TYR A O 1
ATOM 876 N N . GLY A 1 106 ? -14.644 4.726 8.466 1.00 96.62 106 GLY A N 1
ATOM 877 C CA . GLY A 1 106 ? -15.583 3.654 8.842 1.00 96.62 106 GLY A CA 1
ATOM 878 C C . GLY A 1 106 ? -16.609 3.276 7.760 1.00 96.62 106 GLY A C 1
ATOM 879 O O . GLY A 1 106 ? -17.045 2.132 7.692 1.00 96.62 106 GLY A O 1
ATOM 880 N N . ASN A 1 107 ? -16.940 4.205 6.855 1.00 97.50 107 ASN 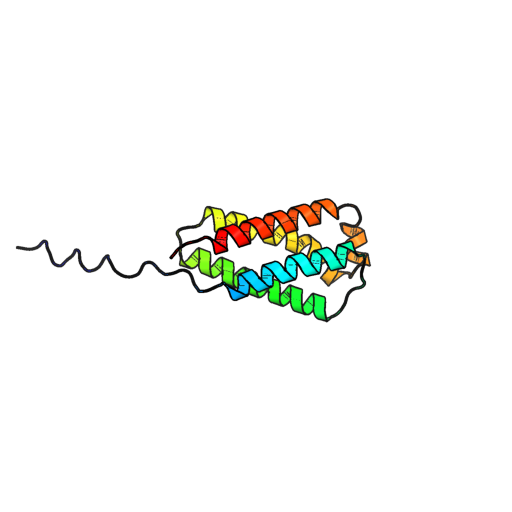A N 1
ATOM 881 C CA . ASN A 1 107 ? -17.835 3.966 5.712 1.00 97.50 107 ASN A CA 1
ATOM 882 C C . ASN A 1 107 ? -17.099 3.709 4.379 1.00 97.50 107 ASN A C 1
ATOM 884 O O . ASN A 1 107 ? -17.735 3.692 3.330 1.00 97.50 107 ASN A O 1
ATOM 888 N N . GLN A 1 108 ? -15.774 3.552 4.401 1.00 98.31 108 GLN A N 1
ATOM 889 C CA . GLN A 1 108 ? -14.902 3.447 3.220 1.00 98.31 108 GLN A CA 1
ATOM 890 C C . GLN A 1 108 ? -14.167 2.097 3.150 1.00 98.31 108 GLN A C 1
ATOM 892 O O . GLN A 1 108 ? -13.125 1.983 2.508 1.00 98.31 108 GLN A O 1
ATOM 897 N N . ILE A 1 109 ? -14.688 1.048 3.798 1.00 98.25 109 ILE A N 1
ATOM 898 C CA . ILE A 1 109 ? -14.022 -0.266 3.805 1.00 98.25 109 ILE A CA 1
ATOM 899 C C . ILE A 1 109 ? -13.879 -0.866 2.396 1.00 98.25 109 ILE A C 1
ATOM 901 O O . ILE A 1 109 ? -12.866 -1.489 2.092 1.00 98.25 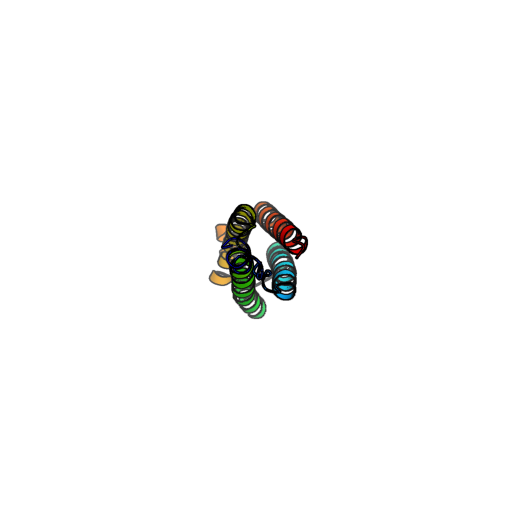109 ILE A O 1
ATOM 905 N N . GLU A 1 110 ? -14.840 -0.622 1.500 1.00 98.56 110 GLU A N 1
ATOM 906 C CA . GLU A 1 110 ? -14.756 -1.072 0.102 1.00 98.56 110 GLU A CA 1
ATOM 907 C C . GLU A 1 110 ? -13.743 -0.264 -0.726 1.00 98.56 110 GLU A C 1
ATOM 909 O O . GLU A 1 110 ? -13.087 -0.817 -1.616 1.00 98.56 110 GLU A O 1
ATOM 914 N N . ASP A 1 111 ? -13.541 1.016 -0.401 1.00 98.75 111 ASP A N 1
ATOM 915 C CA . ASP A 1 111 ? -12.485 1.827 -1.014 1.00 98.75 111 ASP A CA 1
ATOM 916 C C . ASP A 1 111 ? -11.107 1.321 -0.567 1.00 98.75 111 ASP A C 1
ATOM 918 O O . ASP A 1 111 ? -10.212 1.139 -1.397 1.00 98.75 111 ASP A O 1
ATOM 922 N N . TYR A 1 112 ? -10.963 0.977 0.719 1.00 98.75 112 TYR A N 1
ATOM 923 C CA . TYR A 1 112 ? -9.753 0.337 1.233 1.00 98.75 112 TYR A CA 1
ATOM 924 C C . TYR A 1 112 ? -9.509 -1.027 0.566 1.00 98.75 112 TYR A C 1
ATOM 926 O O . TYR A 1 112 ? -8.400 -1.291 0.097 1.00 98.75 112 TYR A O 1
ATOM 934 N N . ARG A 1 113 ? -10.544 -1.866 0.410 1.00 98.81 113 ARG A N 1
ATOM 935 C CA . ARG A 1 113 ? -10.435 -3.142 -0.321 1.00 98.81 113 ARG A CA 1
ATOM 936 C C . ARG A 1 113 ? -9.923 -2.928 -1.744 1.00 98.81 113 ARG A C 1
ATOM 938 O O . ARG A 1 113 ? -9.076 -3.681 -2.226 1.00 98.81 113 ARG A O 1
ATOM 945 N N . THR A 1 114 ? -10.436 -1.907 -2.423 1.00 98.81 114 THR A N 1
ATOM 946 C CA . THR A 1 114 ? -10.023 -1.565 -3.786 1.00 98.81 114 THR A CA 1
ATOM 947 C C . THR A 1 114 ? -8.561 -1.127 -3.821 1.00 98.81 114 THR A C 1
ATOM 949 O O . THR A 1 114 ? -7.793 -1.665 -4.618 1.00 98.81 114 THR A O 1
ATOM 952 N N . ALA A 1 115 ? -8.147 -0.237 -2.915 1.00 98.88 115 ALA A N 1
ATOM 953 C CA . ALA A 1 115 ? -6.757 0.201 -2.797 1.00 98.88 115 ALA A CA 1
ATOM 954 C C . ALA A 1 115 ? -5.799 -0.975 -2.532 1.00 98.88 115 ALA A C 1
ATOM 956 O O . ALA A 1 115 ? -4.781 -1.101 -3.214 1.00 98.88 115 ALA A O 1
ATOM 957 N N . ALA A 1 116 ? -6.157 -1.873 -1.608 1.00 98.81 116 ALA A N 1
ATOM 958 C CA . ALA A 1 116 ? -5.389 -3.077 -1.306 1.00 98.81 116 ALA A CA 1
ATOM 959 C C . ALA A 1 116 ? -5.255 -3.988 -2.537 1.00 98.81 116 ALA A C 1
ATOM 961 O O . ALA A 1 116 ? -4.152 -4.397 -2.895 1.00 98.81 116 ALA A O 1
ATOM 962 N N . ASN A 1 117 ? -6.357 -4.263 -3.239 1.00 98.88 117 ASN A N 1
ATOM 963 C CA . ASN A 1 117 ? -6.342 -5.102 -4.438 1.00 98.88 117 ASN A CA 1
ATOM 964 C C . ASN A 1 117 ? -5.522 -4.492 -5.580 1.00 98.88 117 ASN A C 1
ATOM 966 O O . ASN A 1 117 ? -4.838 -5.218 -6.301 1.00 98.88 117 ASN A O 1
ATOM 970 N N . ASP A 1 118 ? -5.585 -3.177 -5.769 1.00 98.81 118 ASP A N 1
ATOM 971 C CA . ASP A 1 118 ? -4.808 -2.496 -6.803 1.00 98.81 118 ASP A CA 1
ATOM 972 C C . ASP A 1 118 ? -3.310 -2.507 -6.488 1.00 98.81 118 ASP A C 1
ATOM 974 O O . ASP A 1 118 ? -2.500 -2.758 -7.383 1.00 98.81 118 ASP A O 1
ATOM 978 N N . PHE A 1 119 ? -2.938 -2.338 -5.219 1.00 98.88 119 PHE A N 1
ATOM 979 C CA . PHE A 1 119 ? -1.555 -2.498 -4.782 1.00 98.88 119 PHE A CA 1
ATOM 980 C C . PHE A 1 119 ? -1.045 -3.934 -4.992 1.00 98.88 119 PHE A C 1
ATOM 982 O O . PHE A 1 119 ? 0.034 -4.131 -5.553 1.00 98.88 119 PHE A O 1
ATOM 989 N N . LEU A 1 120 ? -1.847 -4.947 -4.644 1.00 98.81 120 LEU A N 1
ATOM 990 C CA . LEU A 1 120 ? -1.505 -6.359 -4.856 1.00 98.81 120 LEU A CA 1
ATOM 991 C C . LEU A 1 120 ? -1.292 -6.701 -6.340 1.00 98.81 120 LEU A C 1
ATOM 993 O O . LEU A 1 120 ? -0.332 -7.391 -6.673 1.00 98.81 120 LEU A O 1
ATOM 997 N N . LYS A 1 121 ? -2.118 -6.165 -7.249 1.00 98.75 121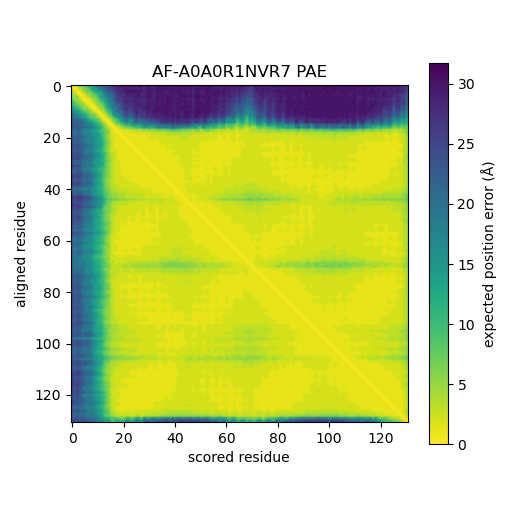 LYS A N 1
ATOM 998 C CA . LYS A 1 121 ? -1.918 -6.348 -8.701 1.00 98.75 121 LYS A CA 1
ATOM 999 C C . LYS A 1 121 ? -0.574 -5.790 -9.174 1.00 98.75 121 LYS A C 1
ATOM 1001 O O . LYS A 1 121 ? 0.049 -6.373 -10.056 1.00 98.75 121 LYS A O 1
ATOM 1006 N N . LEU A 1 122 ? -0.134 -4.657 -8.625 1.00 98.69 122 LEU A N 1
ATOM 1007 C CA . LEU A 1 122 ? 1.157 -4.056 -8.974 1.00 98.69 122 LEU A CA 1
ATOM 1008 C C . LEU A 1 122 ? 2.325 -4.874 -8.418 1.00 98.69 122 LEU A C 1
ATOM 1010 O O . LEU A 1 122 ? 3.324 -5.042 -9.112 1.00 98.69 122 LEU A O 1
ATOM 1014 N N . ILE A 1 123 ? 2.184 -5.446 -7.219 1.00 98.50 123 ILE A N 1
ATOM 1015 C CA . ILE A 1 123 ? 3.152 -6.418 -6.691 1.00 98.50 123 ILE A CA 1
ATOM 1016 C C . ILE A 1 123 ? 3.302 -7.604 -7.651 1.00 98.50 123 ILE A C 1
ATOM 1018 O O . ILE A 1 123 ? 4.430 -7.996 -7.952 1.00 98.50 123 ILE A O 1
ATOM 1022 N N . ASP A 1 124 ? 2.200 -8.147 -8.171 1.00 98.19 124 ASP A N 1
ATOM 1023 C CA . ASP A 1 124 ? 2.254 -9.255 -9.130 1.00 98.19 124 ASP A CA 1
ATOM 1024 C C . ASP A 1 124 ? 2.927 -8.849 -10.450 1.00 98.19 124 ASP A C 1
ATOM 1026 O O . ASP A 1 124 ? 3.760 -9.590 -10.967 1.00 98.19 124 ASP A O 1
ATOM 1030 N N . GLN A 1 125 ? 2.683 -7.634 -10.949 1.00 97.50 125 GLN A N 1
ATOM 1031 C CA . GLN A 1 125 ? 3.406 -7.119 -12.121 1.00 97.50 125 GLN A CA 1
ATOM 1032 C C . GLN A 1 125 ? 4.920 -7.021 -11.886 1.00 97.50 125 GLN A C 1
ATOM 1034 O O . GLN A 1 125 ? 5.698 -7.313 -12.791 1.00 97.50 125 GLN A O 1
ATOM 1039 N N . ILE A 1 126 ? 5.350 -6.632 -10.681 1.00 96.56 126 ILE A N 1
ATOM 1040 C CA . ILE A 1 126 ? 6.775 -6.568 -10.324 1.00 96.56 126 ILE A CA 1
ATOM 1041 C C . ILE A 1 126 ? 7.373 -7.977 -10.233 1.00 96.56 126 ILE A C 1
ATOM 1043 O O . ILE A 1 126 ? 8.498 -8.188 -10.683 1.00 96.56 126 ILE A O 1
ATOM 1047 N N . ARG A 1 127 ? 6.628 -8.960 -9.703 1.00 95.38 127 ARG A N 1
ATOM 1048 C CA . ARG A 1 127 ? 7.057 -10.374 -9.679 1.00 95.38 127 ARG A CA 1
ATOM 1049 C C . ARG A 1 127 ? 7.321 -10.930 -11.078 1.00 95.38 127 ARG A C 1
ATOM 1051 O O . ARG A 1 127 ? 8.194 -11.782 -11.229 1.00 95.38 127 ARG A O 1
ATOM 1058 N N . ASP A 1 128 ? 6.576 -10.451 -12.070 1.00 93.75 128 ASP A N 1
ATOM 1059 C CA . ASP A 1 128 ? 6.656 -10.908 -13.457 1.00 93.75 128 ASP A CA 1
ATOM 1060 C C . ASP A 1 128 ? 7.772 -10.235 -14.275 1.00 93.75 128 ASP A C 1
ATOM 1062 O O . ASP A 1 128 ? 8.008 -10.627 -15.426 1.00 93.75 128 ASP A O 1
ATOM 1066 N N . ILE A 1 129 ? 8.488 -9.255 -13.708 1.00 90.88 129 ILE A N 1
ATOM 1067 C CA . ILE A 1 129 ? 9.685 -8.690 -14.339 1.00 90.88 129 ILE A CA 1
ATOM 1068 C C . ILE A 1 129 ? 10.715 -9.812 -14.498 1.00 90.88 129 ILE A C 1
ATOM 1070 O O . ILE A 1 129 ? 11.143 -10.441 -13.531 1.00 90.88 129 ILE A O 1
ATOM 1074 N N . LYS A 1 130 ? 11.101 -10.078 -15.748 1.00 70.94 130 LYS A N 1
ATOM 1075 C CA . LYS A 1 130 ? 12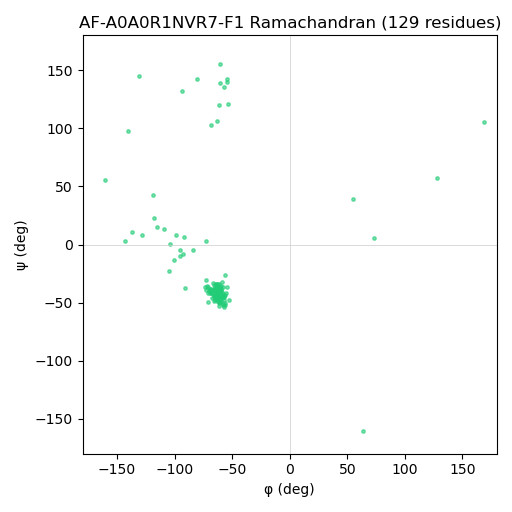.140 -11.053 -16.084 1.00 70.94 130 LYS A CA 1
ATOM 1076 C C . LYS A 1 130 ? 13.486 -10.348 -16.191 1.00 70.94 130 LYS A C 1
ATOM 1078 O O . LYS A 1 130 ? 13.581 -9.340 -16.891 1.00 70.94 130 LYS A O 1
ATOM 1083 N N . ASP A 1 131 ? 14.485 -10.928 -15.533 1.00 57.59 131 ASP A N 1
ATOM 1084 C CA . ASP A 1 131 ? 15.906 -10.601 -15.697 1.00 57.59 131 ASP A CA 1
ATOM 1085 C C . ASP A 1 131 ? 16.414 -10.868 -17.126 1.00 57.59 131 ASP A C 1
ATOM 1087 O O . ASP A 1 131 ? 16.010 -11.897 -17.728 1.00 57.59 131 ASP A O 1
#

Mean predicted aligned error: 6.44 Å

Foldseek 3Di:
DPPDPPVVPPDDPLPQQPPLVVLLVLLLCLLVVLLVCLVVLHWDDPVNVVSLVSNVVSLVSLLVSCVSSPPQVVLSVQLVVLVVQLNVLSVLCVVPNSVSSCVVCVPPSVVNVVSSVSNNVSSVVSVPDDD

Radius of gyration: 19.3 Å; Cα contacts (8 Å, |Δi|>4): 101; chains: 1; bounding box: 61×20×57 Å

Secondary structure (DSSP, 8-state):
--SSSSSTTS-S---PPP--HHHHHHHHHHHHHHHHHHHTTPPP-HHHHHHHHHHHHHHHHHHHHHHHH-S-HHHHHHHHHHHHHHHHHHHHHHHHHHHHHHHHHTT-HHHHHHHHHHHHHHHHHHHT---

Nearest PDB structures (foldseek):
  3w8i-assembly1_A  TM=5.794E-01  e=1.947E+00  Homo sapiens
  6gcv-assembly2_C-2  TM=6.420E-01  e=3.409E+00  Pseudomonas aeruginosa
  2d4u-assembly1_B  TM=3.400E-01  e=5.180E-01  Escherichia coli
  5vy8-assembly1_E  TM=3.117E-01  e=5.672E+00  Saccharomyces cerevisiae S288C

Solvent-accessible surface area (backbone atoms only — not comparable to full-atom values): 7484 Å² total; per-residue (Å²): 144,88,80,74,80,81,67,69,81,81,71,88,74,79,56,72,58,59,92,42,65,70,33,52,53,47,41,50,49,47,51,53,50,53,50,52,41,58,74,69,68,46,75,72,50,73,70,56,51,53,49,52,57,50,36,56,51,32,50,51,53,48,50,51,24,40,60,65,42,64,80,43,63,70,58,43,53,50,44,52,58,27,46,52,55,39,45,58,57,52,46,34,31,66,77,45,26,51,62,37,24,42,75,79,42,61,91,38,61,68,58,50,52,48,33,42,51,54,34,48,53,44,49,52,56,59,70,66,63,78,133